Protein AF-A0AAD9NW53-F1 (afdb_monomer_lite)

Structure (mmCIF, N/CA/C/O backbone):
data_AF-A0AAD9NW53-F1
#
_entry.id   AF-A0AAD9NW53-F1
#
loop_
_atom_site.group_PDB
_atom_site.id
_atom_site.type_symbol
_atom_site.label_atom_id
_atom_site.label_alt_id
_atom_site.label_comp_id
_atom_site.label_asym_id
_atom_site.label_entity_id
_atom_site.label_seq_id
_atom_site.pdbx_PDB_ins_code
_atom_site.Cartn_x
_atom_site.Cartn_y
_atom_site.Cartn_z
_atom_site.occupancy
_atom_site.B_iso_or_equiv
_atom_site.auth_seq_id
_atom_site.auth_comp_id
_atom_site.auth_asym_id
_atom_site.auth_atom_id
_atom_site.pdbx_PDB_model_num
ATOM 1 N N . MET A 1 1 ? -5.229 20.132 -0.648 1.00 46.66 1 MET A N 1
ATOM 2 C CA . MET A 1 1 ? -4.479 18.903 -1.001 1.00 46.66 1 MET A CA 1
ATOM 3 C C . MET A 1 1 ? -3.448 18.651 0.092 1.00 46.66 1 MET A C 1
ATOM 5 O O . MET A 1 1 ? -2.612 19.514 0.319 1.00 46.66 1 MET A O 1
ATOM 9 N N . SER A 1 2 ? -3.577 17.553 0.842 1.00 51.78 2 SER A N 1
ATOM 10 C CA . SER A 1 2 ? -2.769 17.275 2.043 1.00 51.78 2 SER A CA 1
ATOM 11 C C . SER A 1 2 ? -1.276 17.119 1.714 1.00 51.78 2 SER A C 1
ATOM 13 O O . SER A 1 2 ? -0.930 16.412 0.767 1.00 51.78 2 SER A O 1
ATOM 15 N N . SER A 1 3 ? -0.396 17.722 2.523 1.00 62.50 3 SER A N 1
ATOM 16 C CA . SER A 1 3 ? 1.078 17.600 2.462 1.00 62.50 3 SER A CA 1
ATOM 17 C C . SER A 1 3 ? 1.563 16.143 2.322 1.00 62.50 3 SER A C 1
ATOM 19 O O . SER A 1 3 ? 2.564 15.866 1.658 1.00 62.50 3 SER A O 1
ATOM 21 N N . THR A 1 4 ? 0.799 15.189 2.858 1.00 68.31 4 THR A N 1
ATOM 22 C CA . THR A 1 4 ? 1.079 13.748 2.777 1.00 68.31 4 THR A CA 1
ATOM 23 C C . THR A 1 4 ? 1.041 13.195 1.351 1.00 68.31 4 THR A C 1
ATOM 25 O O . THR A 1 4 ? 1.879 12.369 1.001 1.00 68.31 4 THR A O 1
ATOM 28 N N . ALA A 1 5 ? 0.140 13.678 0.491 1.00 68.44 5 ALA A N 1
ATOM 29 C CA . ALA A 1 5 ? 0.018 13.192 -0.885 1.00 68.44 5 ALA A CA 1
ATOM 30 C C . ALA A 1 5 ? 1.233 13.585 -1.746 1.00 68.44 5 ALA A C 1
ATOM 32 O O . ALA A 1 5 ? 1.669 12.827 -2.611 1.00 68.44 5 ALA A O 1
ATOM 33 N N . ILE A 1 6 ? 1.817 14.760 -1.485 1.00 71.94 6 ILE A N 1
ATOM 34 C CA . ILE A 1 6 ? 3.026 15.231 -2.178 1.00 71.94 6 ILE A CA 1
ATOM 35 C C . ILE A 1 6 ? 4.231 14.377 -1.778 1.00 71.94 6 ILE A C 1
ATOM 37 O O . ILE A 1 6 ? 5.029 13.986 -2.632 1.00 71.94 6 ILE A O 1
ATOM 41 N N . GLN A 1 7 ? 4.353 14.062 -0.487 1.00 79.75 7 GLN A N 1
ATOM 42 C CA . GLN A 1 7 ? 5.407 13.184 0.020 1.00 79.75 7 GLN A CA 1
ATOM 43 C C . GLN A 1 7 ? 5.268 11.768 -0.544 1.00 79.75 7 GLN A C 1
ATOM 45 O O . GLN A 1 7 ? 6.265 11.184 -0.962 1.00 79.75 7 GLN A O 1
ATOM 50 N N . MET A 1 8 ? 4.035 11.268 -0.659 1.00 79.38 8 MET A N 1
ATOM 51 C CA . MET A 1 8 ? 3.758 9.952 -1.225 1.00 79.38 8 MET A CA 1
ATOM 52 C C . MET A 1 8 ? 4.190 9.848 -2.688 1.00 79.38 8 MET A C 1
ATOM 54 O O . MET A 1 8 ? 4.955 8.956 -3.034 1.00 79.38 8 MET A O 1
ATOM 58 N N . ARG A 1 9 ? 3.827 10.825 -3.531 1.00 79.56 9 ARG A N 1
ATOM 59 C CA . ARG A 1 9 ? 4.271 10.854 -4.939 1.00 79.56 9 ARG A CA 1
ATOM 60 C C . ARG A 1 9 ? 5.791 10.891 -5.075 1.00 79.56 9 ARG A C 1
ATOM 62 O O . ARG A 1 9 ? 6.355 10.282 -5.983 1.00 79.56 9 ARG A O 1
ATOM 69 N N . ARG A 1 10 ? 6.476 11.620 -4.186 1.00 82.31 10 ARG A N 1
ATOM 70 C CA . ARG A 1 10 ? 7.946 11.633 -4.160 1.00 82.31 10 ARG A CA 1
ATOM 71 C C . ARG A 1 10 ? 8.483 10.250 -3.822 1.00 82.31 10 ARG A C 1
ATOM 73 O O . ARG A 1 10 ? 9.358 9.775 -4.540 1.00 82.31 10 ARG A O 1
ATOM 80 N N . LEU A 1 11 ? 7.928 9.605 -2.800 1.00 82.81 11 LEU A N 1
ATOM 81 C CA . LEU A 1 11 ? 8.335 8.277 -2.358 1.00 82.81 11 LEU A CA 1
ATOM 82 C C . LEU A 1 11 ? 8.112 7.225 -3.454 1.00 82.81 11 LEU A C 1
ATOM 84 O O . LEU A 1 11 ? 9.023 6.463 -3.754 1.00 82.81 11 LEU A O 1
ATOM 88 N N . GLU A 1 12 ? 6.970 7.257 -4.141 1.00 82.00 12 GLU A N 1
ATOM 89 C CA . GLU A 1 12 ? 6.668 6.367 -5.273 1.00 82.00 12 GLU A CA 1
ATOM 90 C C . GLU A 1 12 ? 7.609 6.567 -6.467 1.00 82.00 12 GLU A C 1
ATOM 92 O O . GLU A 1 12 ? 7.896 5.634 -7.217 1.00 82.00 12 GLU A O 1
ATOM 9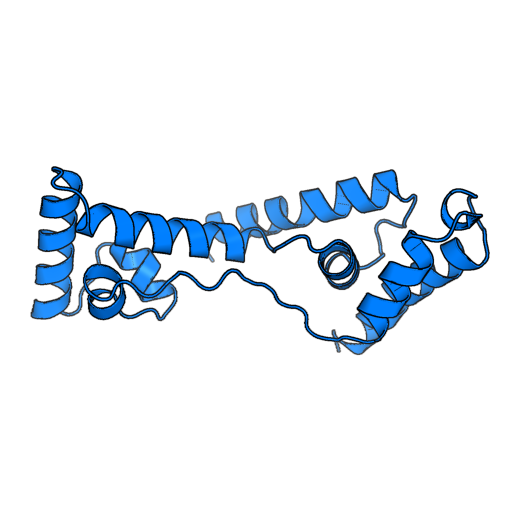7 N N . SER A 1 13 ? 8.130 7.783 -6.651 1.00 81.06 13 SER A N 1
ATOM 98 C CA . SER A 1 13 ? 9.058 8.075 -7.744 1.00 81.06 13 SER A CA 1
ATOM 99 C C . SER A 1 13 ? 10.483 7.558 -7.503 1.00 81.06 13 SER A C 1
ATOM 101 O O . SER A 1 13 ? 11.237 7.420 -8.468 1.00 81.06 13 SER A O 1
ATOM 103 N N . VAL A 1 14 ? 10.860 7.266 -6.250 1.00 84.75 14 VAL A N 1
ATOM 104 C CA . VAL A 1 14 ? 12.225 6.849 -5.880 1.00 84.75 14 VAL A CA 1
ATOM 105 C C . VAL A 1 14 ? 12.573 5.454 -6.418 1.00 84.75 14 VAL A C 1
ATOM 107 O O . VAL A 1 14 ? 13.561 5.373 -7.151 1.00 84.75 14 VAL A O 1
ATOM 110 N N . PRO A 1 15 ? 11.784 4.384 -6.170 1.00 81.50 15 PRO A N 1
ATOM 111 C CA . PRO A 1 15 ? 12.065 3.057 -6.724 1.00 81.50 15 PRO A CA 1
ATOM 112 C C . PRO A 1 15 ? 12.209 3.083 -8.245 1.00 81.50 15 PRO A C 1
ATOM 114 O O . PRO A 1 15 ? 13.176 2.564 -8.790 1.00 81.50 15 PRO A O 1
ATOM 117 N N . GLY A 1 16 ? 11.307 3.786 -8.937 1.00 82.38 16 GLY A N 1
ATOM 118 C CA . GLY A 1 16 ? 11.368 3.901 -10.392 1.00 82.38 16 GLY A CA 1
ATOM 119 C C . GLY A 1 16 ? 12.638 4.592 -10.899 1.00 82.38 16 GLY A C 1
ATOM 120 O O . GLY A 1 16 ? 13.192 4.186 -11.915 1.00 82.38 16 GLY A O 1
ATOM 121 N N . ARG A 1 17 ? 13.146 5.610 -10.190 1.00 83.44 17 ARG A N 1
ATOM 122 C CA . ARG A 1 17 ? 14.414 6.270 -10.552 1.00 83.44 17 ARG A CA 1
ATOM 123 C C . ARG A 1 17 ? 15.621 5.369 -10.327 1.00 83.44 17 ARG A C 1
ATOM 125 O O . ARG A 1 17 ? 16.475 5.317 -11.204 1.00 83.44 17 ARG A O 1
ATOM 132 N N . LEU A 1 18 ? 15.675 4.672 -9.193 1.00 84.56 18 LEU A N 1
ATOM 133 C CA . LEU A 1 18 ? 16.775 3.758 -8.879 1.00 84.56 18 LEU A CA 1
ATOM 134 C C . LEU A 1 18 ? 16.872 2.641 -9.915 1.00 84.56 18 LEU A C 1
ATOM 136 O O . LEU A 1 18 ? 17.959 2.343 -10.397 1.00 84.56 18 LEU A O 1
ATOM 140 N N . ILE A 1 19 ? 15.729 2.088 -10.316 1.00 84.94 19 ILE A N 1
ATOM 141 C CA . ILE A 1 19 ? 15.704 0.999 -11.285 1.00 84.94 19 ILE A CA 1
ATOM 142 C C . ILE A 1 19 ? 16.046 1.488 -12.692 1.00 84.94 19 ILE A C 1
ATOM 144 O O . ILE A 1 19 ? 16.802 0.845 -13.409 1.00 84.94 19 ILE A O 1
ATOM 148 N N . LYS A 1 20 ? 15.546 2.655 -13.109 1.00 83.81 20 LYS A N 1
ATOM 149 C CA . LYS A 1 20 ? 15.981 3.246 -14.383 1.00 83.81 20 LYS A CA 1
ATOM 150 C C . LYS A 1 20 ? 17.482 3.489 -14.406 1.00 83.81 20 LYS A C 1
ATOM 152 O O . LYS A 1 20 ? 18.116 3.222 -15.418 1.00 83.81 20 LYS A O 1
ATOM 157 N N . GLN A 1 21 ? 18.036 3.980 -13.298 1.00 84.69 21 GLN A N 1
ATOM 158 C CA . GLN A 1 21 ? 19.467 4.210 -13.171 1.00 84.69 21 GLN A CA 1
ATOM 159 C C . GLN A 1 21 ? 20.253 2.897 -13.255 1.00 84.69 21 GLN A C 1
ATOM 161 O O . GLN A 1 21 ? 21.264 2.860 -13.948 1.00 84.69 21 GLN A O 1
ATOM 166 N N . SER A 1 22 ? 19.785 1.821 -12.614 1.00 82.69 22 SER A N 1
ATOM 167 C CA . SER A 1 22 ? 20.454 0.517 -12.689 1.00 82.69 22 SER A CA 1
ATOM 168 C C . SER A 1 22 ? 20.329 -0.143 -14.064 1.00 82.69 22 SER A C 1
ATOM 170 O O . SER A 1 22 ? 21.233 -0.861 -14.470 1.00 82.69 22 SER A O 1
ATOM 172 N N . LEU A 1 23 ? 19.237 0.111 -14.790 1.00 80.12 23 LEU A N 1
ATOM 173 C CA . LEU A 1 23 ? 18.987 -0.440 -16.125 1.00 80.12 23 LEU A CA 1
ATOM 174 C C . LEU A 1 23 ? 19.474 0.466 -17.271 1.00 80.12 23 LEU A C 1
ATOM 176 O O . LEU A 1 23 ? 19.271 0.120 -18.429 1.00 80.12 23 LEU A O 1
ATOM 180 N N . GLY A 1 24 ? 20.066 1.632 -16.986 1.00 81.12 24 GLY A N 1
ATOM 181 C CA . GLY A 1 24 ? 20.518 2.584 -18.013 1.00 81.12 24 GLY A CA 1
ATOM 182 C C . GLY A 1 24 ? 19.390 3.255 -18.812 1.00 81.12 24 GLY A C 1
ATOM 183 O O . GLY A 1 24 ? 19.613 3.750 -19.913 1.00 81.12 24 GLY A O 1
ATOM 184 N N . LEU A 1 25 ? 18.165 3.277 -18.285 1.00 80.50 25 LEU A N 1
ATOM 185 C CA . LEU A 1 25 ? 16.997 3.824 -18.974 1.00 80.50 25 LEU A CA 1
ATOM 186 C C . LEU A 1 25 ? 16.877 5.342 -18.788 1.00 80.50 25 LEU A C 1
ATOM 188 O O . LEU A 1 25 ? 17.228 5.906 -17.750 1.00 80.50 25 LEU A O 1
ATOM 192 N N . SER A 1 26 ? 16.304 6.018 -19.788 1.00 75.81 26 SER A N 1
ATOM 193 C CA . SER A 1 26 ? 16.099 7.471 -19.744 1.00 75.81 26 SER A CA 1
ATOM 194 C C . SER A 1 26 ? 15.179 7.884 -18.595 1.00 75.81 26 SER A C 1
ATOM 196 O O . SER A 1 26 ? 14.186 7.218 -18.289 1.00 75.81 26 SER A O 1
ATOM 198 N N . LYS A 1 27 ? 15.440 9.066 -18.026 1.00 69.38 27 LYS A N 1
ATOM 199 C CA . LYS A 1 27 ? 14.572 9.736 -17.044 1.00 69.38 27 LYS A CA 1
ATOM 200 C C . LYS A 1 27 ? 13.117 9.854 -17.527 1.00 69.38 27 LYS A C 1
ATOM 202 O O . LYS A 1 27 ? 12.216 9.795 -16.687 1.00 69.38 27 LYS A O 1
ATOM 207 N N . LEU A 1 28 ? 12.918 9.976 -18.845 1.00 67.75 28 LEU A N 1
ATOM 208 C CA . LEU A 1 28 ? 11.624 10.144 -19.518 1.00 67.75 28 LEU A CA 1
ATOM 209 C C . LEU A 1 28 ? 10.834 8.841 -19.711 1.00 67.75 28 LEU A C 1
ATOM 211 O O . LEU A 1 28 ? 9.643 8.908 -19.985 1.00 67.75 28 LEU A O 1
ATOM 215 N N . SER A 1 29 ? 11.456 7.667 -19.556 1.00 69.06 29 SER A N 1
ATOM 216 C CA . SER A 1 29 ? 10.717 6.395 -19.633 1.00 69.06 29 SER A CA 1
ATOM 217 C C . SER A 1 29 ? 9.675 6.322 -18.509 1.00 69.06 29 SER A C 1
ATOM 219 O O . SER A 1 29 ? 9.875 6.900 -17.444 1.00 69.06 29 SER A O 1
ATOM 221 N N . HIS A 1 30 ? 8.529 5.673 -18.686 1.00 70.56 30 HIS A N 1
ATOM 222 C CA . HIS A 1 30 ? 7.521 5.642 -17.621 1.00 70.56 30 HIS A CA 1
ATOM 223 C C . HIS A 1 30 ? 7.751 4.491 -16.638 1.00 70.56 30 HIS A C 1
ATOM 225 O O . HIS A 1 30 ? 7.996 3.349 -17.015 1.00 70.56 30 HIS A O 1
ATOM 231 N N . ASN A 1 31 ? 7.652 4.801 -15.341 1.00 74.75 31 ASN A N 1
ATOM 232 C CA . ASN A 1 31 ? 7.951 3.855 -14.261 1.00 74.75 31 ASN A CA 1
ATOM 233 C C . ASN A 1 31 ? 6.882 2.767 -14.104 1.00 74.75 31 ASN A C 1
ATOM 235 O O . ASN A 1 31 ? 7.180 1.689 -13.617 1.00 74.75 31 ASN A O 1
ATOM 239 N N . THR A 1 32 ? 5.626 3.042 -14.454 1.00 72.44 32 THR A N 1
ATOM 240 C CA . THR A 1 32 ? 4.479 2.202 -14.077 1.00 72.44 32 THR A CA 1
ATOM 241 C C . THR A 1 32 ? 4.488 0.825 -14.733 1.00 72.44 32 THR A C 1
ATOM 243 O O . THR A 1 32 ? 4.229 -0.158 -14.048 1.00 72.44 32 THR A O 1
ATOM 246 N N . ALA A 1 33 ? 4.798 0.730 -16.028 1.00 73.38 33 ALA A N 1
ATOM 247 C CA . ALA A 1 33 ? 4.892 -0.558 -16.724 1.00 73.38 33 ALA A CA 1
ATOM 248 C C . ALA A 1 33 ? 6.121 -1.359 -16.270 1.00 73.38 33 ALA A C 1
ATOM 250 O O . ALA A 1 33 ? 6.053 -2.571 -16.096 1.00 73.38 33 ALA A O 1
ATOM 251 N N . LEU A 1 34 ? 7.223 -0.658 -16.007 1.00 77.06 34 LEU A N 1
ATOM 252 C CA . LEU A 1 34 ? 8.477 -1.253 -15.572 1.00 77.06 34 LEU A CA 1
ATOM 253 C C . LEU A 1 34 ? 8.408 -1.785 -14.134 1.00 77.06 34 LEU A C 1
ATOM 255 O O . LEU A 1 34 ? 8.841 -2.900 -13.867 1.00 77.06 34 LEU A O 1
ATOM 259 N N . LEU A 1 35 ? 7.818 -1.021 -13.212 1.00 79.00 35 LEU A N 1
ATOM 260 C CA . LEU A 1 35 ? 7.589 -1.465 -11.835 1.00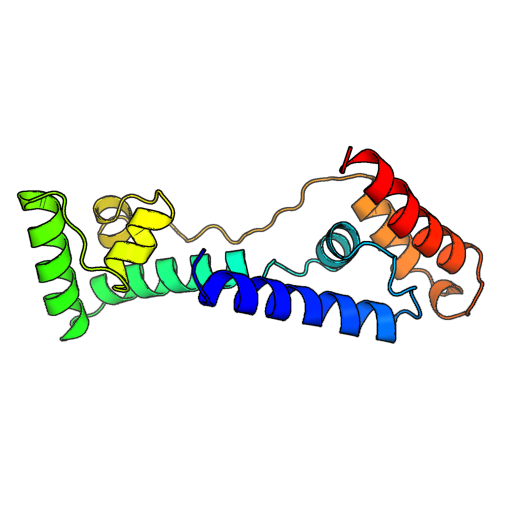 79.00 35 LEU A CA 1
ATOM 261 C C . LEU A 1 35 ? 6.651 -2.677 -11.802 1.00 79.00 35 LEU A C 1
ATOM 263 O O . LEU A 1 35 ? 6.927 -3.628 -11.081 1.00 79.00 35 LEU A O 1
ATOM 267 N N . LYS A 1 36 ? 5.607 -2.697 -12.644 1.00 77.56 36 LYS A N 1
ATOM 268 C CA . LYS A 1 36 ? 4.744 -3.877 -12.814 1.00 77.56 36 LYS A CA 1
ATOM 269 C C . LYS A 1 36 ? 5.506 -5.086 -13.365 1.00 77.56 36 LYS A C 1
ATOM 271 O O . LYS A 1 36 ? 5.331 -6.181 -12.846 1.00 77.56 36 LYS A O 1
ATOM 276 N N . ALA A 1 37 ? 6.363 -4.894 -14.371 1.00 75.69 37 ALA A N 1
ATOM 277 C CA . ALA A 1 37 ? 7.192 -5.961 -14.944 1.00 75.69 37 ALA A CA 1
ATOM 278 C C . ALA A 1 37 ? 8.146 -6.580 -13.921 1.00 75.69 37 ALA A C 1
ATOM 280 O O . ALA A 1 37 ? 8.345 -7.788 -13.907 1.00 75.69 37 ALA A O 1
ATOM 281 N N . LEU A 1 38 ? 8.674 -5.767 -13.013 1.00 77.62 38 LEU A N 1
ATOM 282 C CA . LEU A 1 38 ? 9.533 -6.232 -11.927 1.00 77.62 38 LEU A CA 1
ATOM 283 C C . LEU A 1 38 ? 8.754 -6.720 -10.699 1.00 77.62 38 LEU A C 1
ATOM 285 O O . LEU A 1 38 ? 9.364 -7.008 -9.672 1.00 77.62 38 LEU A O 1
ATOM 289 N N . ASN A 1 39 ? 7.424 -6.811 -10.794 1.00 76.38 39 ASN A N 1
ATOM 290 C CA . ASN A 1 39 ? 6.536 -7.187 -9.698 1.00 76.38 39 ASN A CA 1
ATOM 291 C C . ASN A 1 39 ? 6.735 -6.324 -8.434 1.00 76.38 39 ASN A C 1
ATOM 293 O O . ASN A 1 39 ? 6.683 -6.808 -7.304 1.00 76.38 39 ASN A O 1
ATOM 297 N N . ILE A 1 40 ? 7.000 -5.031 -8.629 1.00 80.81 40 ILE A N 1
ATOM 298 C CA . ILE A 1 40 ? 7.161 -4.053 -7.554 1.00 80.81 40 ILE A CA 1
ATOM 299 C C . ILE A 1 40 ? 5.817 -3.371 -7.326 1.00 80.81 40 ILE A C 1
ATOM 301 O O . ILE A 1 40 ? 5.320 -2.623 -8.173 1.00 80.81 40 ILE A O 1
ATOM 305 N N . GLU A 1 41 ? 5.238 -3.637 -6.160 1.00 79.75 41 GLU A N 1
ATOM 306 C CA . GLU A 1 41 ? 3.983 -3.037 -5.719 1.00 79.75 41 GLU A CA 1
ATOM 307 C C . GLU A 1 41 ? 4.127 -1.525 -5.505 1.00 79.75 41 GLU A C 1
ATOM 309 O O . GLU A 1 41 ? 5.203 -1.007 -5.180 1.00 79.75 41 GLU A O 1
ATOM 314 N N . LYS A 1 42 ? 3.022 -0.791 -5.666 1.00 80.94 42 LYS A N 1
ATOM 315 C CA . LYS A 1 42 ? 3.014 0.630 -5.323 1.00 80.94 42 LYS A CA 1
ATOM 316 C C . LYS A 1 42 ? 3.119 0.791 -3.814 1.00 80.94 42 LYS A C 1
ATOM 318 O O . LYS A 1 42 ? 2.553 0.026 -3.037 1.00 80.94 42 LYS A O 1
ATOM 323 N N . ILE A 1 43 ? 3.795 1.855 -3.400 1.00 83.69 43 ILE A N 1
ATOM 324 C CA . ILE A 1 43 ? 3.971 2.159 -1.978 1.00 83.69 43 ILE A CA 1
ATOM 325 C C . ILE A 1 43 ? 2.621 2.462 -1.320 1.00 83.69 43 ILE A C 1
ATOM 327 O O . ILE A 1 43 ? 2.411 2.088 -0.170 1.00 83.69 43 ILE A O 1
ATOM 331 N N . GLU A 1 44 ? 1.691 3.083 -2.048 1.00 83.88 44 GLU A N 1
ATOM 332 C CA . GLU A 1 44 ? 0.313 3.287 -1.589 1.00 83.88 44 GLU A CA 1
ATOM 333 C C . GLU A 1 44 ? -0.387 1.980 -1.232 1.00 83.88 44 GLU A C 1
ATOM 335 O O . GLU A 1 44 ? -0.915 1.857 -0.125 1.00 83.88 44 GLU A O 1
ATOM 340 N N . ASP A 1 45 ? -0.296 0.977 -2.100 1.00 83.94 45 ASP A N 1
ATOM 341 C CA . ASP A 1 45 ? -0.915 -0.328 -1.876 1.00 83.94 45 ASP A CA 1
ATOM 342 C C . ASP A 1 45 ? -0.315 -1.013 -0.640 1.00 83.94 45 ASP A C 1
ATOM 344 O O . ASP A 1 45 ? -1.049 -1.479 0.235 1.00 83.94 45 ASP A O 1
ATOM 348 N N . ILE A 1 46 ? 1.013 -0.968 -0.492 1.00 85.88 46 ILE A N 1
ATOM 349 C CA . ILE A 1 46 ? 1.721 -1.511 0.678 1.00 85.88 46 ILE A CA 1
ATOM 350 C C . ILE A 1 46 ? 1.267 -0.813 1.968 1.00 85.88 46 ILE A C 1
ATOM 352 O O . ILE A 1 46 ? 0.999 -1.465 2.982 1.00 85.88 46 ILE A O 1
ATOM 356 N N . VAL A 1 47 ? 1.174 0.520 1.959 1.00 88.44 47 VAL A N 1
ATOM 357 C CA . VAL A 1 47 ? 0.723 1.294 3.124 1.00 88.44 47 VAL A CA 1
ATOM 358 C C . VAL A 1 47 ? -0.721 0.940 3.478 1.00 88.44 47 VAL A C 1
ATOM 360 O O . VAL A 1 47 ? -1.018 0.731 4.656 1.00 88.44 47 VAL A O 1
ATOM 363 N N . ASN A 1 48 ? -1.597 0.807 2.484 1.00 88.62 48 ASN A N 1
ATOM 364 C CA . ASN A 1 48 ? -2.999 0.445 2.682 1.00 88.62 48 ASN A CA 1
ATOM 365 C C . ASN A 1 48 ? -3.137 -0.968 3.265 1.00 88.62 48 ASN A C 1
ATOM 367 O O . ASN A 1 48 ? -3.828 -1.166 4.268 1.00 88.62 48 ASN A O 1
ATOM 371 N N . ILE A 1 49 ? -2.402 -1.939 2.719 1.00 88.44 49 ILE A N 1
ATOM 372 C CA . ILE A 1 49 ? -2.327 -3.312 3.236 1.00 88.44 49 ILE A CA 1
ATOM 373 C C . ILE A 1 49 ? -1.858 -3.317 4.691 1.00 88.44 49 ILE A C 1
ATOM 375 O O . ILE A 1 49 ? -2.471 -3.974 5.536 1.00 88.44 49 ILE A O 1
ATOM 379 N N . ASN A 1 50 ? -0.817 -2.548 5.010 1.00 90.00 50 ASN A N 1
ATOM 380 C CA . ASN A 1 50 ? -0.283 -2.448 6.365 1.00 90.00 50 ASN A CA 1
ATOM 381 C C . ASN A 1 50 ? -1.280 -1.815 7.338 1.00 90.00 50 ASN A C 1
ATOM 383 O O . ASN A 1 50 ? -1.440 -2.314 8.451 1.00 90.00 50 ASN A O 1
ATOM 387 N N . VAL A 1 51 ? -1.988 -0.760 6.925 1.00 91.19 51 VAL A N 1
ATOM 388 C CA . VAL A 1 51 ? -3.054 -0.129 7.718 1.00 91.19 51 VAL A CA 1
ATOM 389 C C . VAL A 1 51 ? -4.163 -1.133 8.021 1.00 91.19 51 VAL A C 1
ATOM 391 O O . VAL A 1 51 ? -4.541 -1.302 9.182 1.00 91.19 51 VAL A O 1
ATOM 394 N N . LEU A 1 52 ? -4.644 -1.849 7.004 1.00 90.19 52 LEU A N 1
ATOM 395 C CA . LEU A 1 52 ? -5.704 -2.843 7.156 1.00 90.19 52 LEU A CA 1
ATOM 396 C C . LEU A 1 52 ? -5.262 -4.046 8.001 1.00 90.19 52 LEU A C 1
ATOM 398 O O . LEU A 1 52 ? -6.047 -4.562 8.799 1.00 90.19 52 LEU A O 1
ATOM 402 N N . SER A 1 53 ? -4.017 -4.493 7.834 1.00 89.88 53 SER A N 1
ATOM 403 C CA . SER A 1 53 ? -3.421 -5.588 8.605 1.00 89.88 53 SER A CA 1
ATOM 404 C C . SER A 1 53 ? -3.258 -5.205 10.077 1.00 89.88 53 SER A C 1
ATOM 406 O O . SER A 1 53 ? -3.667 -5.953 10.969 1.00 89.88 53 SER A O 1
ATOM 408 N N . LEU A 1 54 ? -2.746 -3.999 10.343 1.00 91.56 54 LEU A N 1
ATOM 409 C CA . LEU A 1 54 ? -2.622 -3.457 11.692 1.00 91.56 54 LEU A CA 1
ATOM 410 C C . LEU A 1 54 ? -3.990 -3.333 12.363 1.00 91.56 54 LEU A C 1
ATOM 412 O O . LEU A 1 54 ? -4.137 -3.752 13.510 1.00 91.56 54 LEU A O 1
ATOM 416 N N . TYR A 1 55 ? -4.983 -2.803 11.645 1.00 91.62 55 TYR A N 1
ATOM 417 C CA . TYR A 1 55 ? -6.346 -2.661 12.147 1.00 91.62 55 TYR A CA 1
ATOM 418 C C . TYR A 1 55 ? -6.919 -4.016 12.570 1.00 91.62 55 TYR A C 1
ATOM 420 O O . TYR A 1 55 ? -7.328 -4.172 13.716 1.00 91.62 55 TYR A O 1
ATOM 428 N N . ASN A 1 56 ? -6.845 -5.029 11.702 1.00 91.19 56 ASN A N 1
ATOM 429 C CA . ASN A 1 56 ? -7.299 -6.387 12.011 1.00 91.19 56 ASN A CA 1
ATOM 430 C C . ASN A 1 56 ? -6.556 -6.978 13.230 1.00 91.19 56 ASN A C 1
ATOM 432 O O . ASN A 1 56 ? -7.167 -7.491 14.168 1.00 91.19 56 ASN A O 1
ATOM 436 N N . ARG A 1 57 ? -5.225 -6.838 13.277 1.00 90.12 57 ARG A N 1
ATOM 437 C CA . ARG A 1 57 ? -4.404 -7.361 14.380 1.00 90.12 57 ARG A CA 1
ATOM 438 C C . ARG A 1 57 ? -4.759 -6.743 15.734 1.00 90.12 57 ARG A C 1
ATOM 440 O O . ARG A 1 57 ? -4.744 -7.457 16.735 1.00 90.12 57 ARG A O 1
ATOM 447 N N . ILE A 1 58 ? -5.099 -5.453 15.774 1.00 93.12 58 ILE A N 1
ATOM 448 C CA . ILE A 1 5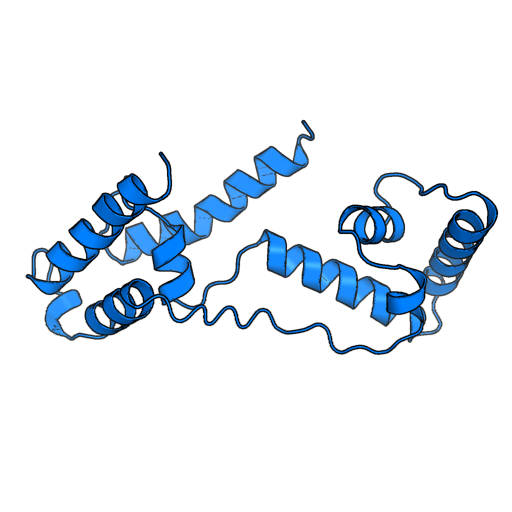8 ? -5.508 -4.768 17.011 1.00 93.12 58 ILE A CA 1
ATOM 449 C C . ILE A 1 58 ? -6.763 -5.411 17.618 1.00 93.12 58 ILE A C 1
ATOM 451 O O . ILE A 1 58 ? -6.846 -5.527 18.837 1.00 93.12 58 ILE A O 1
ATOM 455 N N . PHE A 1 59 ? -7.717 -5.867 16.803 1.00 90.62 59 PHE A N 1
ATOM 456 C CA . PHE A 1 59 ? -8.925 -6.529 17.312 1.00 90.62 59 PHE A CA 1
ATOM 457 C C . PHE A 1 59 ? -8.692 -7.983 17.737 1.00 90.62 59 PHE A C 1
ATOM 459 O O . PHE A 1 59 ? -9.412 -8.480 18.602 1.00 90.62 59 PHE A O 1
ATOM 466 N N . LYS A 1 60 ? -7.657 -8.641 17.199 1.00 89.69 60 LYS A N 1
ATOM 467 C CA . LYS A 1 60 ? -7.291 -10.024 17.550 1.00 89.69 60 LYS A CA 1
ATOM 468 C C . LYS A 1 60 ? -6.584 -10.155 18.900 1.00 89.69 60 LYS A C 1
ATOM 470 O O . LYS A 1 60 ? -6.726 -11.183 19.551 1.00 89.69 60 LYS A O 1
ATOM 475 N N . VAL A 1 61 ? -5.825 -9.142 19.323 1.00 91.38 61 VAL A N 1
ATOM 476 C CA . VAL A 1 61 ? -5.001 -9.202 20.542 1.00 91.38 61 VAL A CA 1
ATOM 477 C C . VAL A 1 61 ? -5.586 -8.316 21.634 1.00 91.38 61 VAL A C 1
ATOM 479 O O . VAL A 1 61 ? -5.894 -7.144 21.409 1.00 91.38 61 VAL A O 1
ATOM 482 N N . GLU A 1 62 ? -5.699 -8.849 22.850 1.00 91.56 62 GLU A N 1
ATOM 483 C CA . GLU A 1 62 ? -6.046 -8.038 24.012 1.00 91.56 62 GLU A CA 1
ATOM 484 C C . GLU A 1 62 ? -4.947 -7.016 24.307 1.00 91.56 62 GLU A C 1
ATOM 486 O O . GLU A 1 62 ? -3.834 -7.354 24.690 1.00 91.56 62 GLU A O 1
ATOM 491 N N . SER A 1 63 ? -5.263 -5.742 24.083 1.00 93.69 63 SER A N 1
ATOM 492 C CA . SER A 1 63 ? -4.334 -4.634 24.271 1.00 93.69 63 SER A CA 1
ATOM 493 C C . SER A 1 63 ? -5.083 -3.347 24.631 1.00 93.69 63 SER A C 1
ATOM 495 O O . SER A 1 63 ? -6.268 -3.206 24.302 1.00 93.69 63 SER A O 1
ATOM 497 N N . PRO A 1 64 ? -4.413 -2.355 25.245 1.00 94.62 64 PRO A N 1
ATOM 498 C CA . PRO A 1 64 ? -4.980 -1.016 25.417 1.00 94.62 64 PRO A CA 1
ATOM 499 C C . PRO A 1 64 ? -5.417 -0.393 24.081 1.00 94.62 64 PRO A C 1
ATOM 501 O O . PRO A 1 64 ? -6.460 0.257 24.005 1.00 94.62 64 PRO A O 1
ATOM 504 N N . ALA A 1 65 ? -4.673 -0.673 23.004 1.00 93.25 65 ALA A N 1
ATOM 505 C CA . ALA A 1 65 ? -5.016 -0.249 21.650 1.00 93.25 65 ALA A CA 1
ATOM 506 C C . ALA A 1 65 ? -6.364 -0.823 21.182 1.00 93.25 65 ALA A C 1
ATOM 508 O O . ALA A 1 65 ? -7.137 -0.103 20.553 1.00 93.25 65 ALA A O 1
ATOM 509 N N . ARG A 1 66 ? -6.689 -2.077 21.537 1.00 94.38 66 ARG A N 1
ATOM 510 C CA . ARG A 1 66 ? -7.995 -2.691 21.243 1.00 94.38 66 ARG A CA 1
ATOM 511 C C . ARG A 1 66 ? -9.134 -1.913 21.890 1.00 94.38 66 ARG A C 1
ATOM 513 O O . ARG A 1 66 ? -10.104 -1.599 21.211 1.00 94.38 66 ARG A O 1
ATOM 520 N N . ARG A 1 67 ? -9.006 -1.567 23.175 1.00 94.56 67 ARG A N 1
ATOM 521 C CA . ARG A 1 67 ? -10.040 -0.817 23.916 1.00 94.56 67 ARG A CA 1
ATOM 522 C C . ARG A 1 67 ? -10.261 0.570 23.316 1.00 94.56 67 ARG A C 1
ATOM 524 O O . ARG A 1 67 ? -11.401 0.973 23.099 1.00 94.56 67 ARG A O 1
ATOM 531 N N . LEU A 1 68 ? -9.175 1.264 22.976 1.00 94.38 68 LEU A N 1
ATOM 532 C CA . LEU A 1 68 ? -9.246 2.550 22.286 1.00 94.38 68 LEU A CA 1
ATOM 533 C C . LEU A 1 68 ? -9.924 2.414 20.915 1.00 94.38 68 LEU A C 1
ATOM 535 O O . LEU A 1 68 ? -10.805 3.204 20.585 1.00 94.38 68 LEU A O 1
ATOM 539 N N . MET A 1 69 ? -9.569 1.393 20.133 1.00 94.25 69 MET A N 1
ATOM 540 C CA . MET A 1 69 ? -10.165 1.178 18.814 1.00 94.25 69 MET A CA 1
ATOM 541 C C . MET A 1 69 ? -11.643 0.788 18.899 1.00 94.25 69 MET A C 1
ATOM 543 O O . MET A 1 69 ? -12.435 1.249 18.086 1.00 94.25 69 MET A O 1
ATOM 547 N N . GLN A 1 70 ? -12.036 -0.001 19.902 1.00 93.56 70 GLN A N 1
ATOM 548 C CA . GLN A 1 70 ? -13.436 -0.319 20.193 1.00 93.56 70 GLN A CA 1
ATOM 549 C C . GLN A 1 70 ? -14.233 0.931 20.572 1.00 93.56 70 GLN A C 1
ATOM 551 O O . GLN A 1 70 ? -15.351 1.092 20.094 1.00 93.56 70 GLN A O 1
ATOM 556 N N . HIS A 1 71 ? -13.657 1.835 21.369 1.00 94.50 71 HIS A N 1
ATOM 557 C CA . HIS A 1 71 ? -14.288 3.113 21.701 1.00 94.50 71 HIS A CA 1
ATOM 558 C C . HIS A 1 71 ? -14.465 4.012 20.466 1.00 94.50 71 HIS A C 1
ATOM 560 O O . HIS A 1 71 ? -15.522 4.606 20.265 1.00 94.50 71 HIS A O 1
ATOM 566 N N . LEU A 1 72 ? -13.451 4.096 19.599 1.00 93.88 72 LEU A N 1
ATOM 567 C CA . LEU A 1 72 ? -13.567 4.837 18.339 1.00 93.88 72 LEU A CA 1
ATOM 568 C C . LEU A 1 72 ? -14.599 4.200 17.400 1.00 93.88 72 LEU A C 1
ATOM 570 O O . LEU A 1 72 ? -15.379 4.911 16.770 1.00 93.88 72 LEU A O 1
ATOM 574 N N . LEU A 1 73 ? -14.629 2.868 17.332 1.00 93.88 73 LEU A N 1
ATOM 575 C CA . LEU A 1 73 ? -15.580 2.124 16.516 1.00 93.88 73 LEU A 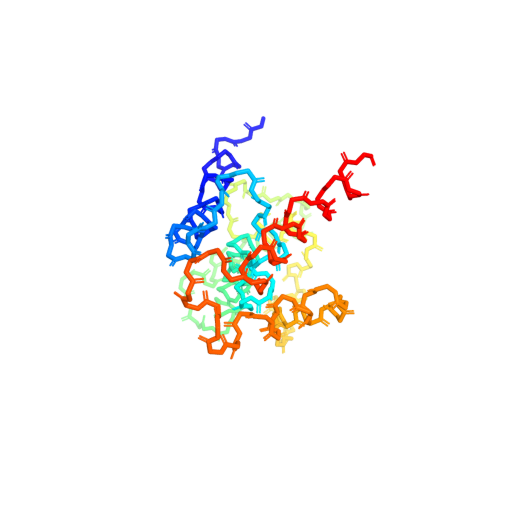CA 1
ATOM 576 C C . LEU A 1 73 ? -17.016 2.289 17.026 1.00 93.88 73 LEU A C 1
ATOM 578 O O . LEU A 1 73 ? -17.910 2.518 16.219 1.00 93.88 73 LEU A O 1
ATOM 582 N N . SER A 1 74 ? -17.251 2.233 18.341 1.00 94.56 74 SER A N 1
ATOM 583 C CA . SER A 1 74 ? -18.585 2.453 18.911 1.00 94.56 74 SER A CA 1
ATOM 584 C C . SER A 1 74 ? -19.070 3.876 18.648 1.00 94.56 74 SER A C 1
ATOM 586 O O . SER A 1 74 ? -20.206 4.070 18.224 1.00 94.56 74 SER A O 1
ATOM 588 N N . ARG A 1 75 ? -18.189 4.874 18.784 1.00 94.25 75 ARG A N 1
ATOM 589 C CA . ARG A 1 75 ? -18.496 6.263 18.425 1.00 94.25 75 ARG A CA 1
ATOM 590 C C . ARG A 1 75 ? -18.836 6.407 16.938 1.00 94.25 75 ARG A C 1
ATOM 592 O O . ARG A 1 75 ? -19.771 7.130 16.600 1.00 94.25 75 ARG A O 1
ATOM 599 N N . PHE A 1 76 ? -18.114 5.716 16.061 1.00 94.19 76 PHE A N 1
ATOM 600 C CA . PHE A 1 76 ? -18.410 5.704 14.630 1.00 94.19 76 PHE A CA 1
ATOM 601 C C . PHE A 1 76 ? -19.762 5.049 14.323 1.00 94.19 76 PHE A C 1
ATOM 603 O O . PHE A 1 76 ? -20.522 5.596 13.536 1.00 94.19 76 PHE A O 1
ATOM 610 N N . ILE A 1 77 ? -20.105 3.937 14.977 1.00 93.31 77 ILE A N 1
ATOM 611 C CA . ILE A 1 77 ? -21.400 3.265 14.792 1.00 93.31 77 ILE A CA 1
ATOM 612 C C . ILE A 1 77 ? -22.557 4.144 15.290 1.00 93.31 77 ILE A C 1
ATOM 614 O O . ILE A 1 77 ? -23.560 4.274 14.597 1.00 93.31 77 ILE A O 1
ATOM 618 N N . CYS A 1 78 ? -22.417 4.773 1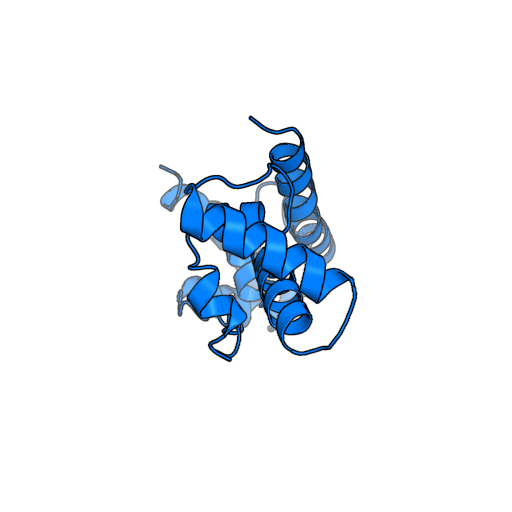6.461 1.00 95.12 78 CYS A N 1
ATOM 619 C CA . CYS A 1 78 ? -23.490 5.575 17.053 1.00 95.12 78 CYS A CA 1
ATOM 620 C C . CYS A 1 78 ? -23.697 6.928 16.358 1.00 95.12 78 CYS A C 1
ATOM 622 O O . CYS A 1 78 ? -24.828 7.391 16.251 1.00 95.12 78 CYS A O 1
ATOM 624 N N . TYR A 1 79 ? -22.617 7.590 15.928 1.00 93.75 79 TYR A N 1
ATOM 625 C CA . TYR A 1 79 ? -22.676 8.976 15.444 1.00 93.75 79 TYR A CA 1
ATOM 626 C C . TYR A 1 79 ? -22.267 9.150 13.979 1.00 93.75 79 TYR A C 1
ATOM 628 O O . TYR A 1 79 ? -22.357 10.261 13.462 1.00 93.75 79 TYR A O 1
ATOM 636 N N . GLY A 1 80 ? -21.747 8.109 13.323 1.00 89.69 80 GLY A N 1
ATOM 637 C CA . GLY A 1 80 ? -21.238 8.179 11.949 1.00 89.69 80 GLY A CA 1
ATOM 638 C C . GLY A 1 80 ? -19.976 9.033 11.777 1.00 89.69 80 GLY A C 1
ATOM 639 O O . GLY A 1 80 ? -19.609 9.358 10.653 1.00 89.69 80 GLY A O 1
ATOM 640 N N . LYS A 1 81 ? -19.315 9.443 12.871 1.00 88.88 81 LYS A N 1
ATOM 641 C CA . LYS A 1 81 ? -18.167 10.365 12.839 1.00 88.88 81 LYS A CA 1
ATOM 642 C C . LYS A 1 81 ? -16.859 9.643 13.140 1.00 88.88 81 LYS A C 1
ATOM 644 O O . LYS A 1 81 ? -16.760 8.924 14.135 1.00 88.88 81 LYS A O 1
ATOM 649 N N . THR A 1 82 ? -15.843 9.892 12.319 1.00 91.31 82 THR A N 1
ATOM 650 C CA . THR A 1 82 ? -14.455 9.474 12.557 1.00 91.31 82 THR A CA 1
ATOM 651 C C . THR A 1 82 ? -13.641 10.614 13.167 1.00 91.31 82 THR A C 1
ATOM 653 O O . THR A 1 82 ? -13.994 11.789 13.061 1.00 91.31 82 THR A O 1
ATOM 656 N N . VAL A 1 83 ? -12.550 10.265 13.854 1.00 91.19 83 VAL A N 1
ATOM 657 C CA . VAL A 1 83 ? -11.570 11.245 14.340 1.00 91.19 83 VAL A CA 1
ATOM 658 C C . VAL A 1 83 ? -10.435 11.320 13.315 1.00 91.19 83 VAL A C 1
ATOM 660 O O . VAL A 1 83 ? -9.800 10.286 13.078 1.00 91.19 83 VAL A O 1
ATOM 663 N N . PRO A 1 84 ? -10.158 12.495 12.722 1.00 89.25 84 PRO A N 1
ATOM 664 C CA . PRO A 1 84 ? -9.225 12.614 11.611 1.00 89.25 84 PRO A CA 1
ATOM 665 C C . PRO A 1 84 ? -7.823 12.136 11.989 1.00 89.25 84 PRO A C 1
ATOM 667 O O . PRO A 1 84 ? -7.323 12.414 13.079 1.00 89.25 84 PRO A O 1
ATOM 670 N N . GLY A 1 85 ? -7.188 11.395 11.082 1.00 86.88 85 GLY A N 1
ATOM 671 C CA . GLY A 1 85 ? -5.826 10.884 11.263 1.00 86.88 85 GLY A CA 1
ATOM 672 C C . GLY A 1 85 ? -5.718 9.612 12.108 1.00 86.88 85 GLY A C 1
ATOM 673 O O . GLY A 1 85 ? -4.633 9.026 12.174 1.00 86.88 85 GLY A O 1
ATOM 674 N N . THR A 1 86 ? -6.817 9.138 12.703 1.00 91.50 86 THR A N 1
ATOM 675 C CA . THR A 1 86 ? -6.847 7.834 13.380 1.00 91.50 86 THR A CA 1
ATOM 676 C C . THR A 1 86 ? -6.793 6.673 12.388 1.00 91.50 86 THR A C 1
ATOM 678 O O . THR A 1 86 ? -7.062 6.818 11.197 1.00 91.50 86 THR A O 1
ATOM 681 N N . LEU A 1 87 ? -6.462 5.477 12.883 1.00 91.62 87 LEU A N 1
ATOM 682 C CA . LEU A 1 87 ? -6.462 4.272 12.052 1.00 91.62 87 LEU A CA 1
ATOM 683 C C . LEU A 1 87 ? -7.859 3.976 11.486 1.00 91.62 87 LEU A C 1
ATOM 685 O O . LEU A 1 87 ? -7.975 3.601 10.327 1.00 91.62 87 LEU A O 1
ATOM 689 N N . LEU A 1 88 ? -8.908 4.193 12.288 1.00 92.75 88 LEU A N 1
ATOM 690 C CA . LEU A 1 88 ? -10.299 4.030 11.864 1.00 92.75 88 LEU A CA 1
ATOM 691 C C . LEU A 1 88 ? -10.658 4.987 10.722 1.00 92.75 88 LEU A C 1
ATOM 693 O O . LEU A 1 88 ? -11.245 4.564 9.734 1.00 92.75 88 LEU A O 1
ATOM 697 N N . ASP A 1 89 ? -10.263 6.253 10.844 1.00 93.06 89 ASP A N 1
ATOM 698 C CA . ASP A 1 89 ? -10.465 7.269 9.811 1.00 93.06 89 ASP A CA 1
ATOM 699 C C . ASP A 1 89 ? -9.790 6.886 8.492 1.00 93.06 89 ASP A C 1
ATOM 701 O O . ASP A 1 89 ? -10.405 6.964 7.432 1.00 93.06 89 ASP A O 1
ATOM 705 N N . ARG A 1 90 ? -8.567 6.347 8.563 1.00 90.69 90 ARG A N 1
ATOM 706 C CA . ARG A 1 90 ? -7.867 5.826 7.383 1.00 90.69 90 ARG A CA 1
ATOM 707 C C . ARG A 1 90 ? -8.615 4.663 6.734 1.00 90.69 90 ARG A C 1
ATOM 709 O O . ARG A 1 90 ? -8.798 4.685 5.524 1.00 90.69 90 ARG A O 1
ATOM 716 N N . VAL A 1 91 ? -9.088 3.689 7.514 1.00 91.38 91 VAL A N 1
ATOM 717 C CA . VAL A 1 91 ? -9.870 2.552 6.988 1.00 91.38 91 VAL A CA 1
ATOM 718 C C . VAL A 1 91 ? -11.154 3.028 6.301 1.00 91.38 91 VAL A C 1
ATOM 720 O O . VAL A 1 91 ? -11.446 2.588 5.193 1.00 91.38 91 VAL A O 1
ATOM 723 N N . VAL A 1 92 ? -11.876 3.976 6.906 1.00 92.06 92 VAL A N 1
ATOM 724 C CA . VAL A 1 92 ? -13.093 4.554 6.311 1.00 92.06 92 VAL A CA 1
ATOM 725 C C . VAL A 1 92 ? -12.767 5.342 5.039 1.00 92.06 92 VAL A C 1
ATOM 727 O O . VAL A 1 92 ? -13.472 5.208 4.043 1.00 92.06 92 VAL A O 1
ATOM 730 N N . SER A 1 93 ? -11.674 6.113 5.029 1.00 9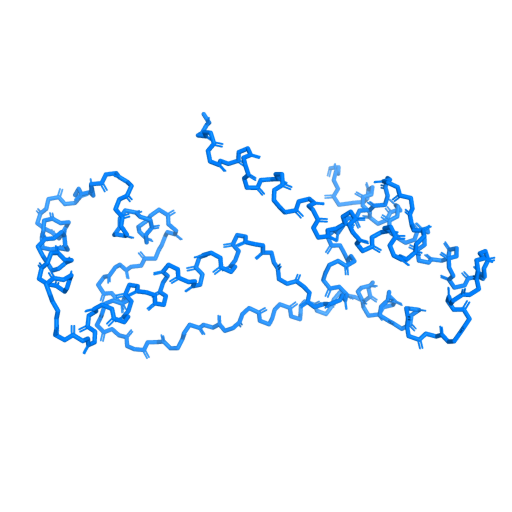0.19 93 SER A N 1
ATOM 731 C CA . SER A 1 93 ? -11.240 6.880 3.852 1.00 90.19 93 SER A CA 1
ATOM 732 C C . SER A 1 93 ? -10.837 6.004 2.658 1.00 90.19 93 SER A C 1
ATOM 734 O O . SER A 1 93 ? -10.956 6.442 1.519 1.00 90.19 93 SER A O 1
ATOM 736 N N . MET A 1 94 ? -10.418 4.757 2.907 1.00 87.19 94 MET A N 1
ATOM 737 C CA . MET A 1 94 ? -10.138 3.752 1.872 1.00 87.19 94 MET A CA 1
ATOM 738 C C . MET A 1 94 ? -11.413 3.113 1.292 1.00 87.19 94 MET A C 1
ATOM 740 O O . MET A 1 94 ? -11.317 2.311 0.369 1.00 87.19 94 MET A O 1
ATOM 744 N N . GLY A 1 95 ? -12.601 3.433 1.823 1.00 87.81 95 GLY A N 1
ATOM 745 C CA . GLY A 1 95 ? -13.873 2.823 1.418 1.00 87.81 95 GLY A CA 1
ATOM 746 C C . GLY A 1 95 ? -14.121 1.433 2.014 1.00 87.81 95 GLY A C 1
ATOM 747 O O . GLY A 1 95 ? -15.066 0.751 1.621 1.00 87.81 95 GLY A O 1
ATOM 748 N N . GLU A 1 96 ? -13.295 1.003 2.969 1.00 86.94 96 GLU A N 1
ATOM 749 C CA . GLU A 1 96 ? -13.416 -0.301 3.618 1.00 86.94 96 GLU A CA 1
ATOM 750 C C . GLU A 1 96 ? -14.366 -0.240 4.818 1.00 86.94 96 GLU A C 1
ATOM 752 O O . GLU A 1 96 ? -14.372 0.716 5.594 1.00 86.94 96 GLU A O 1
ATOM 757 N N . SER A 1 97 ? -15.162 -1.297 5.011 1.00 89.06 97 SER A N 1
ATOM 758 C CA . SER A 1 97 ? -16.083 -1.393 6.150 1.00 89.06 97 SER A CA 1
ATOM 759 C C . SER A 1 97 ? -15.310 -1.710 7.442 1.00 89.06 97 SER A C 1
ATOM 761 O O . SER A 1 97 ? -14.762 -2.815 7.566 1.00 89.06 97 SER A O 1
ATOM 763 N N . PRO A 1 98 ? -15.289 -0.807 8.448 1.00 89.69 98 PRO A N 1
ATOM 764 C CA . PRO A 1 98 ? -14.501 -1.021 9.662 1.00 89.69 98 PRO A CA 1
ATOM 765 C C . PRO A 1 98 ? -14.986 -2.213 10.484 1.00 89.69 98 PRO A C 1
ATOM 767 O O . PRO A 1 98 ? -14.186 -2.988 10.996 1.00 89.69 98 PRO A O 1
ATOM 770 N N . THR A 1 99 ? -16.303 -2.411 10.567 1.00 90.38 99 THR A N 1
ATOM 771 C CA . THR A 1 99 ? -16.905 -3.539 11.290 1.00 90.38 99 THR A CA 1
ATOM 772 C C . THR A 1 99 ? -16.565 -4.865 10.622 1.00 90.38 99 THR A C 1
ATOM 774 O O . THR A 1 99 ? -16.121 -5.798 11.293 1.00 90.38 99 THR A O 1
ATOM 777 N N . LYS A 1 100 ? -16.677 -4.938 9.289 1.00 88.75 100 LYS A N 1
ATOM 778 C CA . LYS A 1 100 ? -16.283 -6.128 8.529 1.00 88.75 100 LYS A CA 1
ATOM 779 C C . LYS A 1 100 ? -14.802 -6.433 8.734 1.00 88.75 100 LYS A C 1
ATOM 781 O O . LYS A 1 100 ? -14.456 -7.589 8.940 1.00 88.75 100 LYS A O 1
ATOM 786 N N . ARG A 1 101 ? -13.930 -5.421 8.734 1.00 86.94 101 ARG A N 1
ATOM 787 C CA . ARG A 1 101 ? -12.483 -5.629 8.885 1.00 86.94 101 ARG A CA 1
ATOM 788 C C . ARG A 1 101 ? -12.040 -5.953 10.313 1.00 86.94 101 ARG A C 1
ATOM 790 O O . ARG A 1 101 ? -11.037 -6.640 10.481 1.00 86.94 101 ARG A O 1
ATOM 797 N N . ALA A 1 102 ? -12.765 -5.465 11.319 1.00 86.88 102 ALA A N 1
ATOM 798 C CA . ALA A 1 102 ? -12.482 -5.722 12.729 1.00 86.88 102 ALA A CA 1
ATOM 799 C C . ALA A 1 102 ? -12.839 -7.156 13.142 1.00 86.88 102 ALA A C 1
ATOM 801 O O . ALA A 1 102 ? -12.086 -7.785 13.882 1.00 86.88 102 ALA A O 1
ATOM 802 N N . PHE A 1 103 ? -13.981 -7.666 12.668 1.00 85.38 103 PHE A N 1
ATOM 803 C CA . PHE A 1 103 ? -14.541 -8.934 13.148 1.00 85.38 103 PHE A CA 1
ATOM 804 C C . PHE A 1 103 ? -14.464 -10.073 12.135 1.00 85.38 103 PHE A C 1
ATOM 806 O O . PHE A 1 103 ? -14.459 -11.236 12.531 1.00 85.38 103 PHE A O 1
ATOM 813 N N . ASN A 1 104 ? -14.381 -9.772 10.838 1.00 81.12 104 ASN A N 1
ATOM 814 C CA . ASN A 1 104 ? -14.265 -10.798 9.817 1.00 81.12 104 ASN A CA 1
ATOM 815 C C . ASN A 1 104 ? -12.793 -10.968 9.437 1.00 81.12 104 ASN A C 1
ATOM 817 O O . ASN A 1 104 ? -12.162 -10.063 8.886 1.00 81.12 104 ASN A O 1
ATOM 821 N N . SER A 1 105 ? -12.232 -12.142 9.732 1.00 62.28 105 SER A N 1
ATOM 822 C CA . SER A 1 105 ? -10.847 -12.476 9.394 1.00 62.28 105 SER A CA 1
ATOM 823 C C . SER A 1 105 ? -10.723 -12.796 7.903 1.00 62.28 105 SER A C 1
ATOM 825 O O . SER A 1 105 ? -10.345 -13.899 7.523 1.00 62.28 105 SER A O 1
ATOM 827 N N . GLN A 1 106 ? -11.035 -11.833 7.040 1.00 63.59 106 GLN A N 1
ATOM 828 C CA . GLN A 1 106 ? -10.690 -11.943 5.632 1.00 63.59 106 GLN A CA 1
ATOM 829 C C . GLN A 1 106 ? -9.183 -11.736 5.493 1.00 63.59 106 GLN A C 1
ATOM 831 O O . GLN A 1 106 ? -8.625 -10.749 5.986 1.00 63.59 106 GLN A O 1
ATOM 836 N N . HIS A 1 107 ? -8.522 -12.702 4.854 1.00 61.31 107 HIS A N 1
ATOM 837 C CA . HIS A 1 107 ? -7.126 -12.581 4.464 1.00 61.31 107 HIS A CA 1
ATOM 838 C C . HIS A 1 107 ? -6.986 -11.296 3.645 1.00 61.31 107 HIS A C 1
ATOM 840 O O . HIS A 1 107 ? -7.770 -11.070 2.723 1.00 61.31 107 HIS A O 1
ATOM 846 N N . VAL A 1 108 ? -6.034 -10.425 3.997 1.00 63.75 108 VAL A N 1
ATOM 847 C CA . VAL A 1 108 ? -5.732 -9.269 3.146 1.00 63.75 108 VAL A CA 1
ATOM 848 C C . VAL A 1 108 ? -5.278 -9.853 1.810 1.00 63.75 108 VAL A C 1
ATOM 850 O O . VAL A 1 108 ? -4.315 -10.629 1.828 1.00 63.75 108 VAL A O 1
ATOM 853 N N . PRO A 1 109 ? -5.985 -9.615 0.690 1.00 58.06 109 PRO A N 1
ATOM 854 C CA . PRO A 1 109 ? -5.518 -10.120 -0.587 1.00 58.06 109 PRO A CA 1
ATOM 855 C C . PRO A 1 109 ? -4.127 -9.533 -0.807 1.00 58.06 109 PRO A C 1
ATOM 857 O O . PRO A 1 109 ? -3.938 -8.321 -0.708 1.00 58.06 109 PRO A O 1
ATOM 860 N N . LYS A 1 110 ? -3.138 -10.403 -1.024 1.00 58.41 110 LYS A N 1
ATOM 861 C CA . LYS A 1 110 ? -1.858 -9.953 -1.565 1.00 58.41 110 LYS A CA 1
ATOM 862 C C . LYS A 1 110 ? -2.191 -9.349 -2.923 1.00 58.41 110 LYS A C 1
ATOM 864 O O . LYS A 1 110 ? -2.921 -9.973 -3.693 1.00 58.41 110 LYS A O 1
ATOM 869 N N . THR A 1 111 ? -1.720 -8.143 -3.190 1.00 55.50 111 THR A N 1
ATOM 870 C CA . THR A 1 111 ? -1.868 -7.458 -4.475 1.00 55.50 111 THR A CA 1
ATOM 871 C C . THR A 1 111 ? -1.041 -8.170 -5.544 1.00 55.50 111 THR A C 1
ATOM 873 O O . THR A 1 111 ? -0.101 -7.623 -6.099 1.00 55.50 111 THR A O 1
ATOM 876 N N . SER A 1 112 ? -1.398 -9.407 -5.894 1.00 49.66 112 SER A N 1
ATOM 877 C CA . SER A 1 112 ? -0.929 -10.024 -7.130 1.00 49.66 112 SER A CA 1
ATOM 878 C C . SER A 1 112 ? -1.728 -9.415 -8.278 1.00 49.66 112 SER A C 1
ATOM 880 O O . SER A 1 112 ? -2.618 -10.046 -8.847 1.00 49.66 112 SER A O 1
ATOM 882 N N . VAL A 1 113 ? -1.447 -8.151 -8.600 1.00 53.75 113 VAL A N 1
ATOM 883 C CA . VAL A 1 113 ? -1.890 -7.551 -9.860 1.00 53.75 113 VAL A CA 1
ATOM 884 C C . VAL A 1 113 ? -0.999 -8.126 -10.957 1.00 53.75 113 VAL A C 1
ATOM 886 O O . VAL A 1 113 ? -0.170 -7.440 -11.545 1.00 53.75 113 VAL A O 1
ATOM 889 N N . THR A 1 114 ? -1.185 -9.407 -11.260 1.00 51.81 114 THR A N 1
ATOM 890 C CA . THR A 1 114 ? -0.852 -9.952 -12.573 1.00 51.81 114 THR A CA 1
ATOM 891 C C . THR A 1 114 ? -1.972 -9.524 -13.514 1.00 51.81 114 THR A C 1
ATOM 893 O O . THR A 1 114 ? -2.769 -10.337 -13.978 1.00 51.81 114 THR A O 1
ATOM 896 N N . ASN A 1 115 ? -2.089 -8.216 -13.763 1.00 53.53 115 ASN A N 1
ATOM 897 C CA . ASN A 1 115 ? -2.750 -7.801 -14.990 1.00 53.53 115 ASN A CA 1
ATOM 898 C C . ASN A 1 115 ? -1.852 -8.342 -16.098 1.00 53.53 115 ASN A C 1
ATOM 900 O O . ASN A 1 115 ? -0.721 -7.876 -16.238 1.00 53.53 115 ASN A O 1
ATOM 904 N N . ASN A 1 116 ? -2.341 -9.362 -16.807 1.00 56.12 116 ASN A N 1
ATOM 905 C CA . ASN A 1 116 ? -1.729 -9.949 -17.998 1.00 56.12 116 ASN A CA 1
ATOM 906 C C . ASN A 1 116 ? -1.711 -8.909 -19.124 1.00 56.12 116 ASN A C 1
ATOM 908 O O . ASN A 1 116 ? -2.417 -9.020 -20.121 1.00 56.12 116 ASN A O 1
ATOM 912 N N . ASP A 1 117 ? -0.947 -7.847 -18.925 1.00 70.19 117 ASP A N 1
ATOM 913 C CA . ASP A 1 117 ? -0.685 -6.842 -19.928 1.00 70.19 117 ASP A CA 1
ATOM 914 C C . ASP A 1 117 ? 0.436 -7.418 -20.803 1.00 70.19 117 ASP A C 1
ATOM 916 O O . ASP A 1 117 ? 1.549 -7.654 -20.323 1.00 70.19 117 ASP A O 1
ATOM 920 N N . GLY A 1 118 ? 0.142 -7.733 -22.069 1.00 73.94 118 GLY A N 1
ATOM 921 C CA . GLY A 1 118 ? 1.100 -8.382 -22.980 1.00 73.94 118 GLY A CA 1
ATOM 922 C C . GLY A 1 118 ? 2.404 -7.587 -23.129 1.00 73.94 118 GLY A C 1
ATOM 923 O O . GLY A 1 118 ? 3.471 -8.151 -23.374 1.00 73.94 118 GLY A O 1
ATOM 924 N N . LEU A 1 119 ? 2.343 -6.280 -22.872 1.00 74.94 119 LEU A N 1
ATOM 925 C CA . LEU A 1 119 ? 3.502 -5.403 -22.789 1.00 74.94 119 LEU A CA 1
ATOM 926 C C . LEU A 1 119 ? 4.368 -5.664 -21.553 1.00 74.94 119 LEU A C 1
ATOM 928 O O . LEU A 1 119 ? 5.590 -5.686 -21.662 1.00 74.94 119 LEU A O 1
ATOM 932 N N . VAL A 1 120 ? 3.761 -5.893 -20.389 1.00 76.56 120 VAL A N 1
ATOM 933 C CA . VAL A 1 120 ? 4.491 -6.254 -19.166 1.00 76.56 120 VAL A CA 1
ATOM 934 C C . VAL A 1 120 ? 5.215 -7.586 -19.375 1.00 76.56 120 VAL A C 1
ATOM 936 O O . VAL A 1 120 ? 6.396 -7.682 -19.058 1.00 76.56 120 VAL A O 1
ATOM 939 N N . GLY A 1 121 ? 4.560 -8.564 -20.011 1.00 77.56 121 GLY A N 1
ATOM 940 C CA . GLY A 1 121 ? 5.189 -9.834 -20.399 1.00 77.56 121 GLY A CA 1
ATOM 941 C C . GLY A 1 121 ? 6.359 -9.655 -21.373 1.00 77.56 121 GLY A C 1
ATOM 942 O O . GLY A 1 121 ? 7.407 -10.277 -21.209 1.00 77.56 121 GLY A O 1
ATOM 943 N N . SER A 1 122 ? 6.214 -8.747 -22.338 1.00 83.81 122 SER A N 1
ATOM 944 C CA . SER A 1 122 ? 7.265 -8.428 -23.311 1.00 83.81 122 SER A CA 1
ATOM 945 C C . SER A 1 122 ? 8.467 -7.739 -22.653 1.00 83.81 122 SER A C 1
ATOM 947 O O . SER A 1 122 ? 9.607 -8.104 -22.920 1.00 83.81 122 SER A O 1
ATOM 949 N N . ILE A 1 123 ? 8.236 -6.788 -21.740 1.00 80.38 123 ILE A N 1
ATOM 950 C CA . ILE A 1 123 ? 9.302 -6.134 -20.964 1.00 80.38 123 ILE A CA 1
ATOM 951 C C . ILE A 1 123 ? 10.018 -7.152 -20.074 1.00 80.38 123 ILE A C 1
ATOM 953 O O . ILE A 1 123 ? 11.243 -7.143 -20.030 1.00 80.38 123 ILE A O 1
ATOM 957 N N . ILE A 1 124 ? 9.282 -8.047 -19.407 1.00 83.25 124 ILE A N 1
ATOM 958 C CA . ILE A 1 124 ? 9.868 -9.141 -18.619 1.00 83.25 124 ILE A CA 1
ATOM 959 C C . ILE A 1 124 ? 10.797 -9.975 -19.504 1.00 83.25 124 ILE A C 1
ATOM 961 O O . ILE A 1 124 ? 11.972 -10.122 -19.185 1.00 83.25 124 ILE A O 1
ATOM 965 N N . HIS A 1 125 ? 10.300 -10.468 -20.639 1.00 83.75 125 HIS A N 1
ATOM 966 C CA . HIS A 1 125 ? 11.087 -11.306 -21.542 1.00 83.75 125 HIS A CA 1
ATOM 967 C C . HIS A 1 125 ? 12.387 -10.620 -21.997 1.00 83.75 125 HIS A C 1
ATOM 969 O O . HIS A 1 125 ? 13.460 -11.221 -21.943 1.00 83.75 125 HIS A O 1
ATOM 975 N N . LEU A 1 126 ? 12.311 -9.337 -22.361 1.00 83.62 126 LEU A N 1
ATOM 976 C CA . LEU A 1 126 ? 13.470 -8.560 -22.802 1.00 83.62 126 LEU A CA 1
ATOM 977 C C . LEU A 1 126 ? 14.468 -8.281 -21.670 1.00 83.62 126 LEU A C 1
ATOM 979 O O . LEU A 1 126 ? 15.671 -8.334 -21.905 1.00 83.62 126 LEU A O 1
ATOM 983 N N . LEU A 1 127 ? 13.993 -8.021 -20.447 1.00 81.50 127 LEU A N 1
ATOM 984 C CA . LEU A 1 127 ? 14.855 -7.779 -19.284 1.00 81.50 127 LEU A CA 1
ATOM 985 C C . LEU A 1 127 ? 15.656 -9.020 -18.870 1.00 81.50 127 LEU A C 1
ATOM 987 O O . LEU A 1 127 ? 16.766 -8.878 -18.366 1.00 81.50 127 LEU A O 1
ATOM 991 N N . PHE A 1 128 ? 15.109 -10.219 -19.080 1.00 83.62 128 PHE A N 1
ATOM 992 C CA . PHE A 1 128 ? 15.769 -11.484 -18.738 1.00 83.62 128 PHE A CA 1
ATOM 993 C C . PHE A 1 128 ? 16.644 -12.055 -19.866 1.00 83.62 128 PHE A C 1
ATOM 995 O O . PHE A 1 128 ? 17.176 -13.153 -19.724 1.00 83.62 128 PHE A O 1
ATOM 1002 N N . THR A 1 129 ? 16.814 -11.336 -20.979 1.00 85.44 129 THR A N 1
ATOM 1003 C CA . THR A 1 129 ? 17.681 -11.772 -22.084 1.00 85.44 129 THR A CA 1
ATOM 1004 C C . THR A 1 129 ? 19.135 -11.357 -21.828 1.00 85.44 129 THR A C 1
ATOM 1006 O O . THR A 1 129 ? 19.399 -10.204 -21.489 1.00 85.44 129 THR A O 1
ATOM 1009 N N . ASP A 1 130 ? 20.104 -12.246 -22.078 1.00 80.19 130 ASP A N 1
ATOM 1010 C CA . ASP A 1 130 ? 21.541 -11.995 -21.835 1.00 80.19 130 ASP A CA 1
ATOM 1011 C C . ASP A 1 130 ? 22.095 -10.763 -22.579 1.00 80.19 130 ASP A C 1
ATOM 1013 O O . ASP A 1 130 ? 23.053 -10.116 -22.147 1.00 80.19 130 ASP A O 1
ATOM 1017 N N . ASN A 1 131 ? 21.467 -10.399 -23.700 1.00 79.56 131 ASN A N 1
ATOM 1018 C CA . ASN A 1 131 ? 21.832 -9.235 -24.504 1.00 79.56 131 ASN A CA 1
ATOM 1019 C C . ASN A 1 131 ? 21.381 -7.897 -23.903 1.00 79.56 131 ASN A C 1
ATOM 1021 O O . ASN A 1 131 ? 21.868 -6.854 -24.341 1.00 79.56 131 ASN A O 1
ATOM 1025 N N . PHE A 1 132 ? 20.498 -7.887 -22.900 1.00 78.06 132 PHE A N 1
ATOM 1026 C CA . PHE A 1 132 ? 20.030 -6.647 -22.276 1.00 78.06 132 PHE A CA 1
ATOM 1027 C C . PHE A 1 132 ? 21.147 -5.917 -21.516 1.00 78.06 132 PHE A C 1
ATOM 1029 O O . PHE A 1 132 ? 21.181 -4.689 -21.471 1.00 78.06 132 PHE A O 1
ATOM 1036 N N . THR A 1 133 ? 22.113 -6.669 -20.981 1.00 75.88 133 THR A N 1
ATOM 1037 C CA . THR A 1 133 ? 23.284 -6.130 -20.271 1.00 75.88 133 THR A CA 1
ATOM 1038 C C . THR A 1 133 ? 24.205 -5.320 -21.193 1.00 75.88 133 THR A C 1
ATOM 1040 O O . THR A 1 133 ? 24.996 -4.503 -20.722 1.00 75.88 133 THR A O 1
ATOM 1043 N N . LYS A 1 134 ? 24.114 -5.522 -22.517 1.00 83.44 134 LYS A N 1
ATOM 1044 C CA . LYS A 1 134 ? 24.904 -4.776 -23.500 1.00 83.44 134 LYS A CA 1
ATOM 1045 C C . LYS A 1 134 ? 24.214 -3.436 -23.791 1.00 83.44 134 LYS A C 1
ATOM 1047 O O . LYS A 1 134 ? 23.095 -3.439 -24.311 1.00 83.44 134 LYS A O 1
ATOM 1052 N N . PRO A 1 135 ? 24.858 -2.290 -23.510 1.00 73.38 135 PRO A N 1
ATOM 1053 C CA . PRO A 1 135 ? 24.281 -0.995 -23.849 1.00 73.38 135 PRO A CA 1
ATOM 1054 C C . PRO A 1 135 ? 24.061 -0.903 -25.366 1.00 73.38 135 PRO A C 1
ATOM 1056 O O . PRO A 1 135 ? 24.903 -1.352 -26.142 1.00 73.38 135 PRO A O 1
ATOM 1059 N N . TYR A 1 136 ? 22.931 -0.321 -25.779 1.00 78.19 136 TYR A N 1
ATOM 1060 C CA . TYR A 1 136 ? 22.510 -0.181 -27.186 1.00 78.19 136 TYR A CA 1
ATOM 1061 C C . TYR A 1 136 ? 22.224 -1.488 -27.946 1.00 78.19 136 TYR A C 1
ATOM 1063 O O . TYR A 1 136 ? 22.142 -1.470 -29.175 1.00 78.19 136 TYR A O 1
ATOM 1071 N N . SER A 1 137 ? 22.032 -2.617 -27.258 1.00 84.19 137 SER A N 1
ATOM 1072 C CA . SER A 1 137 ? 21.482 -3.813 -27.903 1.00 84.19 137 SER A CA 1
ATOM 1073 C C . SER A 1 137 ? 20.063 -3.565 -28.431 1.00 84.19 137 SER A C 1
ATOM 1075 O O . SER A 1 137 ? 19.372 -2.632 -28.008 1.00 84.19 137 SER A O 1
ATOM 1077 N N . HIS A 1 138 ? 19.614 -4.407 -29.364 1.00 82.81 138 HIS A N 1
ATOM 1078 C CA . HIS A 1 138 ? 18.267 -4.303 -29.930 1.00 82.81 138 HIS A CA 1
ATOM 1079 C C . HIS A 1 138 ? 17.208 -4.447 -28.831 1.00 82.81 138 HIS A C 1
ATOM 1081 O O . HIS A 1 138 ? 16.221 -3.718 -28.815 1.00 82.81 138 HIS A O 1
ATOM 1087 N N . GLU A 1 139 ? 17.460 -5.326 -27.865 1.00 82.81 139 GLU A N 1
ATOM 1088 C CA . GLU A 1 139 ? 16.628 -5.576 -26.697 1.00 82.81 139 GLU A CA 1
ATOM 1089 C C . GLU A 1 139 ? 16.591 -4.356 -25.766 1.00 82.81 139 GLU A C 1
ATOM 1091 O O . GLU A 1 139 ? 15.517 -3.948 -25.318 1.00 82.81 139 GLU A O 1
ATOM 1096 N N . HIS A 1 140 ? 17.740 -3.710 -25.535 1.00 81.06 140 HIS A N 1
ATOM 1097 C CA . HIS A 1 140 ? 17.819 -2.483 -24.745 1.00 81.06 140 HIS A CA 1
ATOM 1098 C C . HIS A 1 140 ? 17.061 -1.320 -25.407 1.00 81.06 140 HIS A C 1
ATOM 1100 O O . HIS A 1 140 ? 16.284 -0.624 -24.747 1.00 81.06 140 HIS A O 1
ATOM 1106 N N . LEU A 1 141 ? 17.222 -1.137 -26.724 1.00 82.19 141 LEU A N 1
ATOM 1107 C CA . LEU A 1 141 ? 16.483 -0.135 -27.499 1.00 82.19 141 LEU A CA 1
ATOM 1108 C C . LEU A 1 141 ? 14.978 -0.424 -27.517 1.00 82.19 141 LEU A C 1
ATOM 1110 O O . LEU A 1 141 ? 14.176 0.501 -27.401 1.00 82.19 141 LEU A O 1
ATOM 1114 N N . LEU A 1 142 ? 14.580 -1.693 -27.610 1.00 83.19 142 LEU A N 1
ATOM 1115 C CA . LEU A 1 142 ? 13.176 -2.088 -27.636 1.00 83.19 142 LEU A CA 1
ATOM 1116 C C . LEU A 1 142 ? 12.484 -1.810 -26.295 1.00 83.19 142 LEU A C 1
ATOM 1118 O O . LEU A 1 142 ? 11.396 -1.237 -26.281 1.00 83.19 142 LEU A O 1
ATOM 1122 N N . VAL A 1 143 ? 13.130 -2.117 -25.164 1.00 82.69 143 VAL A N 1
ATOM 1123 C CA . VAL A 1 143 ? 12.626 -1.739 -23.829 1.00 82.69 143 VAL A CA 1
ATOM 1124 C C . VAL A 1 143 ? 12.536 -0.219 -23.693 1.00 82.69 143 VAL A C 1
ATOM 1126 O O . VAL A 1 143 ? 11.549 0.304 -23.165 1.00 82.69 143 VAL A O 1
ATOM 1129 N N . HIS A 1 144 ? 13.533 0.507 -24.201 1.00 81.62 144 HIS A N 1
ATOM 1130 C CA . HIS A 1 144 ? 13.533 1.966 -24.192 1.00 81.62 144 HIS A CA 1
ATOM 1131 C C . HIS A 1 144 ? 12.346 2.546 -24.976 1.00 81.62 144 HIS A C 1
ATOM 1133 O O . HIS A 1 144 ? 11.631 3.410 -24.473 1.00 81.62 144 HIS A O 1
ATOM 1139 N N . LEU A 1 145 ? 12.087 2.032 -26.180 1.00 80.50 145 LEU A N 1
ATOM 1140 C CA . LEU A 1 145 ? 10.970 2.457 -27.021 1.00 80.50 145 LEU A CA 1
ATOM 1141 C C . LEU A 1 145 ? 9.621 2.102 -26.394 1.00 80.50 145 LEU A C 1
ATOM 1143 O O . LEU A 1 145 ? 8.753 2.965 -26.297 1.00 80.50 145 LEU A O 1
ATOM 1147 N N . LEU A 1 146 ? 9.452 0.870 -25.907 1.00 79.69 146 LEU A N 1
ATOM 1148 C CA . LEU A 1 146 ? 8.205 0.419 -25.281 1.00 79.69 146 LEU A CA 1
ATOM 1149 C C . LEU A 1 146 ? 7.850 1.256 -24.049 1.00 79.69 146 LEU A C 1
ATOM 1151 O O . LEU A 1 146 ? 6.697 1.646 -23.871 1.00 79.69 146 LEU A O 1
ATOM 1155 N N . THR A 1 147 ? 8.839 1.582 -23.217 1.00 77.50 147 THR A N 1
ATOM 1156 C CA . THR A 1 147 ? 8.618 2.381 -22.002 1.00 77.50 147 THR A CA 1
ATOM 1157 C C . THR A 1 147 ? 8.386 3.872 -22.271 1.00 77.50 147 THR A C 1
ATOM 1159 O O . THR A 1 147 ? 7.856 4.558 -21.392 1.00 77.50 147 THR A O 1
ATOM 1162 N N . ILE A 1 148 ? 8.739 4.377 -23.460 1.00 77.06 148 ILE A N 1
ATOM 1163 C CA . ILE A 1 148 ? 8.457 5.753 -23.905 1.00 77.06 148 ILE A CA 1
ATOM 1164 C C . ILE A 1 148 ? 7.110 5.836 -24.638 1.00 77.06 148 ILE A C 1
ATOM 1166 O O . ILE A 1 148 ? 6.261 6.641 -24.263 1.00 77.06 148 ILE A O 1
ATOM 1170 N N . TYR A 1 149 ? 6.881 4.996 -25.652 1.00 70.00 149 TYR A N 1
ATOM 1171 C CA . TYR A 1 149 ? 5.703 5.083 -26.525 1.00 70.00 149 TYR A CA 1
ATOM 1172 C C . TYR A 1 149 ? 4.411 4.621 -25.852 1.00 70.00 149 TYR A C 1
ATOM 1174 O O . TYR A 1 149 ? 3.373 5.259 -26.022 1.00 70.00 149 TYR A O 1
ATOM 1182 N N . TYR A 1 150 ? 4.448 3.552 -25.052 1.00 64.75 150 TYR A N 1
ATOM 1183 C CA . TYR A 1 150 ? 3.231 3.031 -24.419 1.00 64.75 150 TYR A CA 1
ATOM 1184 C C . TYR A 1 150 ? 2.597 4.030 -23.449 1.00 64.75 150 TYR A C 1
ATOM 1186 O O . TYR A 1 150 ? 1.381 4.099 -23.294 1.00 64.75 150 TYR A O 1
ATOM 1194 N N . ALA A 1 151 ? 3.421 4.862 -22.824 1.00 55.78 151 ALA A N 1
ATOM 1195 C CA . ALA A 1 151 ? 2.930 5.889 -21.930 1.00 55.78 151 ALA A CA 1
ATOM 1196 C C . ALA A 1 151 ? 2.236 7.052 -22.645 1.00 55.78 151 ALA A C 1
ATOM 1198 O O . ALA A 1 151 ? 1.338 7.654 -22.063 1.00 55.78 151 ALA A O 1
ATOM 1199 N N . SER A 1 152 ? 2.597 7.326 -23.903 1.00 57.03 152 SER A N 1
ATOM 1200 C CA . SER A 1 152 ? 1.911 8.324 -24.729 1.00 57.03 152 SER A CA 1
ATOM 1201 C C . SER A 1 152 ? 0.489 7.896 -25.111 1.00 57.03 152 SER A C 1
ATOM 1203 O O . SER A 1 152 ? -0.329 8.754 -25.425 1.00 57.03 152 SER A O 1
ATOM 1205 N N . LEU A 1 153 ? 0.189 6.593 -25.092 1.00 53.59 153 LEU A N 1
ATOM 1206 C CA . LEU A 1 153 ? -1.115 6.035 -25.470 1.00 53.59 153 LEU A CA 1
ATOM 1207 C C . LEU A 1 153 ? -2.122 5.969 -24.311 1.00 53.59 153 LEU A C 1
ATOM 1209 O O . LEU A 1 153 ? -3.319 5.933 -24.565 1.00 53.59 153 LEU A O 1
ATOM 1213 N N . TYR A 1 154 ? -1.663 5.971 -23.054 1.00 51.62 154 TYR A N 1
ATOM 1214 C CA . TYR A 1 154 ? -2.525 5.842 -21.863 1.00 51.62 154 TYR A CA 1
ATOM 1215 C C . TYR A 1 154 ? -2.725 7.143 -21.065 1.00 51.62 154 TYR A C 1
ATOM 1217 O O . TYR A 1 154 ? -3.439 7.134 -20.064 1.00 51.62 154 TYR A O 1
ATOM 1225 N N . PHE A 1 155 ? -2.087 8.246 -21.470 1.00 48.41 155 PHE A N 1
ATOM 1226 C CA . PHE A 1 155 ? -2.160 9.550 -20.791 1.00 48.41 155 PHE A CA 1
ATOM 1227 C C . PHE A 1 155 ? -2.721 10.686 -21.671 1.00 48.41 155 PHE A C 1
ATOM 1229 O O . PHE A 1 155 ? -2.483 11.853 -21.362 1.00 48.41 155 PHE A O 1
ATOM 1236 N N . ASN A 1 156 ? -3.476 10.350 -22.726 1.00 41.69 156 ASN A N 1
ATOM 1237 C CA . ASN A 1 156 ? -4.308 11.294 -23.485 1.00 41.69 156 ASN A CA 1
ATOM 1238 C C . ASN A 1 156 ? -5.779 11.141 -23.081 1.00 41.69 156 ASN A C 1
ATOM 1240 O O . ASN A 1 156 ? -6.226 9.974 -23.003 1.00 41.69 156 ASN A O 1
#

Organism: Ridgeia piscesae (NCBI:txid27915)

Secondary structure (DSSP, 8-state):
--HHHHHHHHHHHHHHHHHHHHTT--TTS-HHHHHHHTT---HHHHHHHHHHHHHHHHHHS-SHHHHHHHHHHHHHHHH--PPTTSHHHHHHHTT--HHHHHHS-PPPPP-------HHHHHHHHHHTSGGGGSTT-HHHHHHHHHHHHHHHHH--

Sequence (156 aa):
MSSTAIQMRRLESVPGRLIKQSLGLSKLSHNTALLKALNIEKIEDIVNINVLSLYNRIFKVESPARRLMQHLLSRFICYGKTVPGTLLDRVVSMGESPTKRAFNSQHVPKTSVTNNDGLVGSIIHLLFTDNFTKPYSHEHLLVHLLTIYYASLYFN

Radius of gyration: 20.82 Å; chains: 1; bounding box: 48×32×55 Å

Foldseek 3Di:
DDPVVVVLVVVQVVVQVVVCVVLVADPQFDSPLVCVLVVNDRPVVVVLLVLLVVLQVLLVDDDPSVVVVVVQVVCCVVPVDHDPPDSVNSCVVVVHDSVCSNPPPDDSPDPPPPPVPVLSVLLNVLVPDPCSVPPPDPSVVVNNCSRNVVVVVVPD

pLDDT: mean 80.24, std 12.19, range [41.69, 95.12]